Protein AF-A0A946WHC7-F1 (afdb_monomer_lite)

pLDDT: mean 81.6, std 14.9, range [30.7, 95.62]

Structure (mmCIF, N/CA/C/O backbone):
data_AF-A0A946WHC7-F1
#
_entry.id   AF-A0A946WHC7-F1
#
loop_
_atom_site.group_PDB
_atom_site.id
_atom_site.type_symbol
_atom_site.label_atom_id
_atom_site.label_alt_id
_atom_site.label_comp_id
_atom_site.label_asym_id
_atom_site.label_entity_id
_atom_site.label_seq_id
_atom_site.pdbx_PDB_ins_code
_atom_site.Cartn_x
_atom_site.Cartn_y
_atom_site.Cartn_z
_atom_site.occupancy
_atom_site.B_i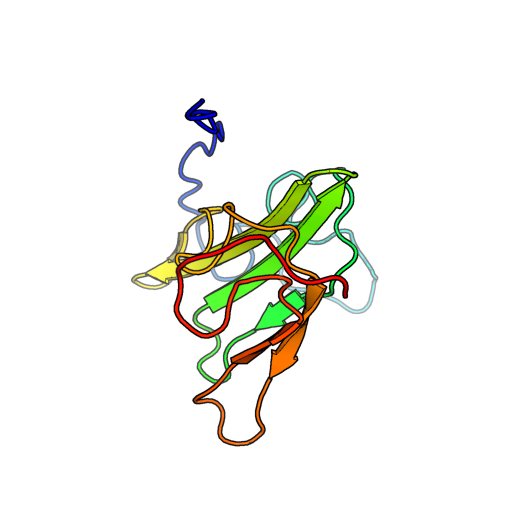so_or_equiv
_atom_site.auth_seq_id
_atom_site.auth_comp_id
_atom_site.auth_asym_id
_atom_site.auth_atom_id
_atom_site.pdbx_PDB_model_num
ATOM 1 N N . MET A 1 1 ? 24.548 3.805 -6.554 1.00 33.94 1 MET A N 1
ATOM 2 C CA . MET A 1 1 ? 24.288 4.994 -5.717 1.00 33.94 1 MET A CA 1
ATOM 3 C C . MET A 1 1 ? 23.070 4.673 -4.868 1.00 33.94 1 MET A C 1
ATOM 5 O O . MET A 1 1 ? 21.966 4.688 -5.388 1.00 33.94 1 MET A O 1
ATOM 9 N N . SER A 1 2 ? 23.265 4.226 -3.627 1.00 30.70 2 SER A N 1
ATOM 10 C CA . SER A 1 2 ? 22.151 3.810 -2.769 1.00 30.70 2 SER A CA 1
ATOM 11 C C . SER A 1 2 ? 21.500 5.048 -2.167 1.00 30.70 2 SER A C 1
ATOM 13 O O . SER A 1 2 ? 22.045 5.643 -1.238 1.00 30.70 2 SER A O 1
ATOM 15 N N . ILE A 1 3 ? 20.357 5.451 -2.716 1.00 34.84 3 ILE A N 1
ATOM 16 C CA . ILE A 1 3 ? 19.486 6.436 -2.079 1.00 34.84 3 ILE A CA 1
ATOM 17 C C . ILE A 1 3 ? 18.932 5.757 -0.826 1.00 34.84 3 ILE A C 1
ATOM 19 O O . ILE A 1 3 ? 18.116 4.841 -0.899 1.00 34.84 3 ILE A O 1
ATOM 23 N N . LYS A 1 4 ? 19.441 6.155 0.342 1.00 36.09 4 LYS A N 1
ATOM 24 C CA . LYS A 1 4 ? 18.822 5.818 1.623 1.00 36.09 4 LYS A CA 1
ATOM 25 C C . LYS A 1 4 ? 17.546 6.647 1.721 1.00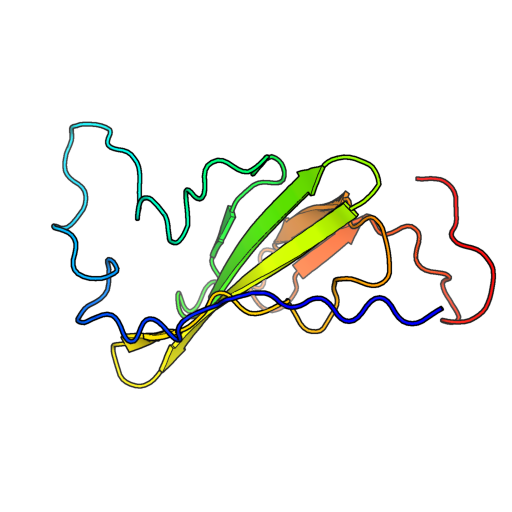 36.09 4 LYS A C 1
ATOM 27 O O . LYS A 1 4 ? 17.614 7.838 2.006 1.00 36.09 4 LYS A O 1
ATOM 32 N N . PHE A 1 5 ? 16.400 6.029 1.455 1.00 42.50 5 PHE A N 1
ATOM 33 C CA . PHE A 1 5 ? 15.109 6.631 1.762 1.00 42.50 5 PHE A CA 1
ATOM 34 C C . PHE A 1 5 ? 14.995 6.763 3.279 1.00 42.50 5 PHE A C 1
ATOM 36 O O . PHE A 1 5 ? 14.854 5.775 3.995 1.00 42.50 5 PHE A O 1
ATOM 43 N N . MET A 1 6 ? 15.106 7.992 3.773 1.00 38.03 6 MET A N 1
ATOM 44 C CA . MET A 1 6 ? 14.758 8.322 5.145 1.00 38.03 6 MET A CA 1
ATOM 45 C C . MET A 1 6 ? 13.290 8.734 5.138 1.00 38.03 6 MET A C 1
ATOM 47 O O . MET A 1 6 ? 12.960 9.913 5.068 1.00 38.03 6 MET A O 1
ATOM 51 N N . VAL A 1 7 ? 12.403 7.739 5.139 1.00 44.94 7 VAL A N 1
ATOM 52 C CA . VAL A 1 7 ? 11.007 7.970 5.505 1.00 44.94 7 VAL A CA 1
ATOM 53 C C . VAL A 1 7 ? 11.033 8.271 7.000 1.00 44.94 7 VAL A C 1
ATOM 55 O O . VAL A 1 7 ? 11.333 7.387 7.803 1.00 44.94 7 VAL A O 1
ATOM 58 N N . PHE A 1 8 ? 10.767 9.518 7.390 1.00 39.94 8 PHE A N 1
ATOM 59 C CA . PHE A 1 8 ? 10.414 9.835 8.774 1.00 39.94 8 PHE A CA 1
ATOM 60 C C . PHE A 1 8 ? 9.008 9.290 9.040 1.00 39.94 8 PHE A C 1
ATOM 62 O O . PHE A 1 8 ? 8.043 10.035 9.154 1.00 39.94 8 PHE A O 1
ATOM 69 N N . ALA A 1 9 ? 8.878 7.968 9.104 1.00 45.44 9 ALA A N 1
ATOM 70 C CA . ALA A 1 9 ? 7.721 7.348 9.711 1.00 45.44 9 ALA A CA 1
ATOM 71 C C . ALA A 1 9 ? 8.020 7.315 11.206 1.00 45.44 9 ALA A C 1
ATOM 73 O O . ALA A 1 9 ? 8.713 6.426 11.705 1.00 45.44 9 ALA A O 1
ATOM 74 N N . THR A 1 10 ? 7.531 8.307 11.949 1.00 48.50 10 THR A N 1
ATOM 75 C CA . THR A 1 10 ? 7.213 8.026 13.347 1.00 48.50 10 THR A CA 1
ATOM 76 C C . THR A 1 10 ? 6.276 6.826 13.304 1.00 48.50 10 THR A C 1
ATOM 78 O O . THR A 1 10 ? 5.225 6.919 12.678 1.00 48.50 10 THR A O 1
ATOM 81 N N . LEU A 1 11 ? 6.685 5.688 13.876 1.00 52.59 11 LEU A N 1
ATOM 82 C CA . LEU A 1 11 ? 5.827 4.513 14.012 1.00 52.59 11 LEU A CA 1
ATOM 83 C C . LEU A 1 11 ? 4.561 4.949 14.754 1.00 52.59 11 LEU A C 1
ATOM 85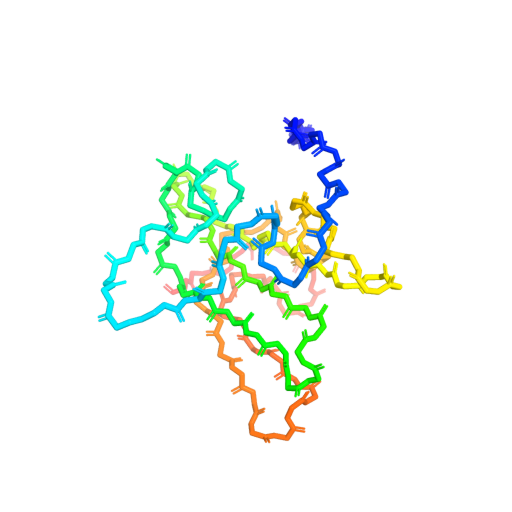 O O . LEU A 1 11 ? 4.546 5.069 15.981 1.00 52.59 11 LEU A O 1
ATOM 89 N N . LEU A 1 12 ? 3.514 5.247 13.991 1.00 59.34 12 LEU A N 1
ATOM 90 C CA . LEU A 1 12 ? 2.217 5.607 14.520 1.00 59.34 12 LEU A CA 1
ATOM 91 C C . LEU A 1 12 ? 1.609 4.313 15.031 1.00 59.34 12 LEU A C 1
ATOM 93 O O . LEU A 1 12 ? 1.102 3.494 14.272 1.00 59.34 12 LEU A O 1
ATOM 97 N N . THR A 1 13 ? 1.699 4.112 16.344 1.00 58.34 13 THR A N 1
ATOM 98 C CA . THR A 1 13 ? 0.886 3.092 16.999 1.00 58.34 13 THR A CA 1
ATOM 99 C C . THR A 1 13 ? -0.475 3.728 17.203 1.00 58.34 13 THR A C 1
ATOM 101 O O . THR A 1 13 ? -0.677 4.478 18.157 1.00 58.34 13 THR A O 1
ATOM 104 N N . SER A 1 14 ? -1.390 3.508 16.268 1.00 65.62 14 SER A N 1
ATOM 105 C CA . SER A 1 14 ? -2.732 4.055 16.428 1.00 65.62 14 SER A CA 1
ATOM 106 C C . SER A 1 14 ? -3.561 3.203 17.389 1.00 65.62 14 SER A C 1
ATOM 108 O O . SER A 1 14 ? -3.387 1.984 17.486 1.00 65.62 14 SER A O 1
ATOM 110 N N . ASN A 1 15 ? -4.443 3.853 18.147 1.00 68.00 15 ASN A N 1
ATOM 111 C CA . ASN A 1 15 ? -5.424 3.156 18.968 1.00 68.00 15 ASN A CA 1
ATOM 112 C C . ASN A 1 15 ? -6.693 2.954 18.131 1.00 68.00 15 ASN A C 1
ATOM 114 O O . ASN A 1 15 ? -7.358 3.923 17.778 1.00 68.00 15 ASN A O 1
ATOM 118 N N . GLY A 1 16 ? -7.032 1.697 17.839 1.00 75.00 16 GLY A N 1
ATOM 119 C CA . GLY A 1 16 ? -8.272 1.327 17.153 1.00 75.00 16 GLY A CA 1
ATOM 120 C C . GLY A 1 16 ? -8.159 1.188 15.625 1.00 75.00 16 GLY A C 1
ATOM 121 O O . GLY A 1 16 ? -7.105 1.445 15.042 1.00 75.00 16 GLY A O 1
ATOM 122 N N . PRO A 1 17 ? -9.249 0.751 14.965 1.00 78.06 17 PRO A N 1
ATOM 123 C CA . PRO A 1 17 ? -9.237 0.333 13.560 1.00 78.06 17 PRO A CA 1
ATOM 124 C C . PRO A 1 17 ? -9.154 1.481 12.541 1.00 78.06 17 PRO A C 1
ATOM 126 O O . PRO A 1 17 ? -8.873 1.214 11.378 1.00 78.06 17 PRO A O 1
ATOM 129 N N . TYR A 1 18 ? -9.359 2.735 12.958 1.00 84.12 18 TYR A N 1
ATOM 130 C CA . TYR A 1 18 ? -9.394 3.915 12.078 1.00 84.12 18 TYR A CA 1
ATOM 131 C C . TYR A 1 18 ? -8.307 4.938 12.420 1.00 84.12 18 TYR A C 1
ATOM 133 O O . TYR A 1 18 ? -8.542 6.135 12.410 1.00 84.12 18 TYR A O 1
ATOM 141 N N . PHE A 1 19 ? -7.113 4.484 12.795 1.00 83.94 19 PHE A N 1
ATOM 142 C CA . PHE A 1 19 ? -5.996 5.367 13.148 1.00 83.94 19 PHE A CA 1
ATOM 143 C C . PHE A 1 19 ? -6.273 6.368 14.295 1.00 83.94 19 PHE A C 1
ATOM 145 O O . PHE A 1 19 ? -5.584 7.376 14.427 1.00 83.94 19 PHE A O 1
ATOM 152 N N . GLY A 1 20 ? -7.235 6.060 15.172 1.00 83.81 20 GLY A N 1
ATOM 153 C CA . GLY A 1 20 ? -7.698 6.962 16.233 1.00 83.81 20 GLY A CA 1
ATOM 154 C C . GLY A 1 20 ? -8.773 7.963 15.795 1.00 83.81 20 GLY A C 1
ATOM 155 O O . GLY A 1 20 ? -9.153 8.814 16.594 1.00 83.81 20 GLY A O 1
ATOM 156 N N . GLU A 1 21 ? -9.266 7.863 14.559 1.00 86.69 21 GLU A N 1
ATOM 157 C CA . GLU A 1 21 ? -10.402 8.632 14.053 1.00 86.69 21 GLU A CA 1
ATOM 158 C C . GLU A 1 21 ? -11.744 7.972 14.402 1.00 86.69 21 GLU A C 1
ATOM 160 O O . GLU A 1 21 ? -11.827 6.778 14.708 1.00 86.69 21 GLU A O 1
ATOM 165 N N . GLU A 1 22 ? -12.811 8.767 14.320 1.00 89.00 22 GLU A N 1
ATOM 166 C CA . GLU A 1 22 ? -14.180 8.258 14.354 1.00 89.00 22 GLU A CA 1
ATOM 167 C C . GLU A 1 22 ? -14.446 7.357 13.133 1.00 89.00 22 GLU A C 1
ATOM 169 O O . GLU A 1 22 ? -13.986 7.674 12.029 1.00 89.00 22 GLU A O 1
ATOM 174 N N . PRO A 1 23 ? -15.213 6.261 13.281 1.00 88.94 23 PRO A N 1
ATOM 175 C CA . PRO A 1 23 ? -15.613 5.432 12.150 1.00 88.94 23 PRO A CA 1
ATOM 176 C C . PRO A 1 23 ? -16.309 6.238 11.036 1.00 88.94 23 PRO A C 1
ATOM 178 O O . PRO A 1 23 ? -17.000 7.225 11.317 1.00 88.94 23 PRO A O 1
ATOM 181 N N . PRO A 1 24 ? -16.176 5.815 9.766 1.00 89.69 24 PRO A N 1
ATOM 182 C CA . PRO A 1 24 ? -16.773 6.518 8.638 1.00 89.69 24 PRO A CA 1
ATOM 183 C C . PRO A 1 24 ? -18.303 6.571 8.755 1.00 89.69 24 PRO A C 1
ATOM 185 O O . PRO A 1 24 ? -18.960 5.579 9.069 1.00 89.69 24 PRO A O 1
ATOM 188 N N . GLY A 1 25 ? -18.863 7.751 8.480 1.00 92.25 25 GLY A N 1
ATOM 189 C CA . GLY A 1 25 ? -20.303 7.995 8.398 1.00 92.25 25 GLY A CA 1
ATOM 190 C C . GLY A 1 25 ? -20.780 8.165 6.954 1.00 92.25 25 GLY A C 1
ATOM 191 O O . GLY A 1 25 ? -20.116 7.748 6.010 1.00 92.25 25 GLY A O 1
ATOM 192 N N . LEU A 1 26 ? -21.931 8.818 6.774 1.00 95.62 26 LEU A N 1
ATOM 193 C CA . LEU A 1 26 ? -22.487 9.110 5.442 1.00 95.62 26 LEU A CA 1
ATOM 194 C C . LEU A 1 26 ? -21.841 10.326 4.758 1.00 95.62 26 LEU A C 1
ATOM 196 O O . LEU A 1 26 ? -22.014 10.523 3.558 1.00 95.62 26 LEU A O 1
ATOM 200 N N . GLU A 1 27 ? -21.111 11.148 5.510 1.00 95.19 27 GLU A N 1
ATOM 201 C CA . GLU A 1 27 ? -20.397 12.307 4.979 1.00 95.19 27 GLU A CA 1
ATOM 202 C C . GLU A 1 27 ? -18.965 11.930 4.599 1.00 95.19 27 GLU A C 1
ATOM 204 O O . GLU A 1 27 ? -18.217 11.388 5.416 1.00 95.19 27 GLU A O 1
ATOM 209 N N . ALA A 1 28 ? -18.570 12.265 3.369 1.00 92.06 28 ALA A N 1
ATOM 210 C CA . ALA A 1 28 ? -17.206 12.066 2.903 1.00 92.06 28 ALA A CA 1
ATOM 211 C C . ALA A 1 28 ? -16.234 12.983 3.660 1.00 92.06 28 ALA A C 1
ATOM 213 O O . ALA A 1 28 ? -16.434 14.197 3.744 1.00 92.06 28 ALA A O 1
ATOM 214 N N . LYS A 1 29 ? -15.160 12.394 4.186 1.00 91.94 29 LYS A N 1
ATOM 215 C CA . LYS A 1 29 ? -14.070 13.083 4.883 1.00 91.94 29 LYS A CA 1
ATOM 216 C C . LYS A 1 29 ? -12.739 12.518 4.403 1.00 91.94 29 LYS A C 1
ATOM 218 O O . LYS A 1 29 ? -12.683 11.382 3.934 1.00 91.94 29 LYS A O 1
ATOM 223 N N . LEU A 1 30 ? -11.680 13.318 4.508 1.00 90.56 30 LEU A N 1
ATOM 224 C CA . LEU A 1 30 ? -10.331 12.842 4.222 1.00 90.56 30 LEU A CA 1
ATOM 225 C C . LEU A 1 30 ? -9.967 11.752 5.235 1.00 90.56 30 LEU A C 1
ATOM 227 O O . LEU A 1 30 ? -10.106 11.973 6.434 1.00 90.56 30 LEU A O 1
ATOM 231 N N . PHE A 1 31 ? -9.530 10.592 4.752 1.00 88.62 31 PHE A N 1
ATOM 232 C CA . PHE A 1 31 ? -9.203 9.458 5.610 1.00 88.62 31 PHE A CA 1
ATOM 233 C C . PHE A 1 31 ? -7.767 9.559 6.126 1.00 88.62 31 PHE A C 1
ATOM 235 O O . PHE A 1 31 ? -6.839 9.709 5.321 1.00 88.62 31 PHE A O 1
ATOM 242 N N . ALA A 1 32 ? -7.591 9.456 7.447 1.00 89.00 32 ALA A N 1
ATOM 243 C CA . ALA A 1 32 ? -6.304 9.474 8.138 1.00 89.00 32 ALA A CA 1
ATOM 244 C C . ALA A 1 32 ? -5.313 10.532 7.583 1.00 89.00 32 ALA A C 1
ATOM 246 O O . ALA A 1 32 ? -4.272 10.168 7.011 1.00 89.00 32 ALA A O 1
ATOM 247 N N . PRO A 1 33 ? -5.622 11.844 7.689 1.00 90.62 33 PRO A N 1
ATOM 248 C CA . PRO A 1 33 ? -4.776 12.924 7.186 1.00 90.62 33 PRO A CA 1
ATOM 249 C C . PRO A 1 33 ? -3.363 12.885 7.775 1.00 90.62 33 PRO A C 1
ATOM 251 O O . PRO A 1 33 ? -3.176 12.698 8.975 1.00 90.62 33 PRO A O 1
ATOM 254 N N . GLY A 1 34 ? -2.353 13.061 6.924 1.00 88.50 34 GLY A N 1
ATOM 255 C CA . GLY A 1 34 ? -0.941 12.973 7.305 1.00 88.50 34 GLY A CA 1
ATOM 256 C C . GLY A 1 34 ? -0.436 11.548 7.563 1.00 88.50 34 GLY A C 1
ATOM 257 O O . GLY A 1 34 ? 0.759 11.371 7.783 1.00 88.50 34 GLY A O 1
ATOM 258 N N . VAL A 1 35 ? -1.315 10.540 7.513 1.00 88.25 35 VAL A N 1
ATOM 259 C CA . VAL A 1 35 ? -0.969 9.123 7.690 1.00 88.25 35 VAL A CA 1
ATOM 260 C C . VAL A 1 35 ? -1.143 8.369 6.376 1.00 88.25 35 VAL A C 1
ATOM 262 O O . VAL A 1 35 ? -0.158 7.905 5.810 1.00 88.25 35 VAL A O 1
ATOM 265 N N . VAL A 1 36 ? -2.380 8.271 5.882 1.00 88.88 36 VAL A N 1
ATOM 266 C CA . VAL A 1 36 ? -2.708 7.680 4.573 1.00 88.88 36 VAL A CA 1
ATOM 267 C C . VAL A 1 36 ? -2.797 8.770 3.515 1.00 88.88 36 VAL A C 1
ATOM 269 O O . VAL A 1 36 ? -2.191 8.643 2.457 1.00 88.88 36 VAL A O 1
ATOM 272 N N . SER A 1 37 ? -3.520 9.849 3.820 1.00 90.12 37 SER A N 1
ATOM 273 C CA . SER A 1 37 ? -3.632 11.017 2.947 1.00 90.12 37 SER A CA 1
ATOM 274 C C . SER A 1 37 ? -2.516 11.999 3.288 1.00 90.12 37 SER A C 1
ATOM 276 O O . SER A 1 37 ? -2.701 12.894 4.118 1.00 90.12 37 SER A O 1
ATOM 278 N N . THR A 1 38 ? -1.327 11.795 2.725 1.00 89.12 38 THR A N 1
ATOM 279 C CA . THR A 1 38 ? -0.116 12.530 3.125 1.00 89.12 38 THR A CA 1
ATOM 280 C C . THR A 1 38 ? 0.029 13.879 2.422 1.00 89.12 38 THR A C 1
ATOM 282 O O . THR A 1 38 ? 0.802 14.723 2.871 1.00 89.12 38 THR A O 1
ATOM 285 N N . GLY A 1 39 ? -0.730 14.098 1.343 1.00 88.56 39 GLY A N 1
ATOM 286 C CA . GLY A 1 39 ? -0.590 15.264 0.468 1.00 88.56 39 GLY A CA 1
ATOM 287 C C . GLY A 1 39 ? 0.491 15.088 -0.601 1.00 88.56 39 GLY A C 1
ATOM 288 O O . GLY A 1 39 ? 0.759 16.027 -1.349 1.00 88.56 39 GLY A O 1
ATOM 289 N N . LEU A 1 40 ? 1.105 13.901 -0.676 1.00 89.12 40 LEU A N 1
ATOM 290 C CA . LEU A 1 40 ? 1.896 13.471 -1.825 1.00 89.12 40 LEU A CA 1
ATOM 291 C C . LEU A 1 40 ? 0.959 13.061 -2.975 1.00 89.12 40 LEU A C 1
ATOM 293 O O . LEU A 1 40 ? -0.251 13.254 -2.916 1.00 89.12 40 LEU A O 1
ATOM 297 N N . TYR A 1 41 ? 1.508 12.525 -4.064 1.00 90.00 41 TYR A N 1
ATOM 298 C CA . TYR A 1 41 ? 0.687 12.058 -5.180 1.00 90.00 41 TYR A CA 1
ATOM 299 C C . TYR A 1 41 ? 0.259 10.597 -4.979 1.00 90.00 41 TYR A C 1
ATOM 301 O O . TYR A 1 41 ? 0.887 9.675 -5.507 1.00 90.00 41 TYR A O 1
ATOM 309 N N . GLU A 1 42 ? -0.791 10.369 -4.183 1.00 90.94 42 GLU A N 1
ATOM 310 C CA . GLU A 1 42 ? -1.408 9.045 -4.035 1.00 90.94 42 GLU A CA 1
ATOM 311 C C . GLU A 1 42 ? -2.380 8.741 -5.195 1.00 90.94 42 GLU A C 1
ATOM 313 O O . GLU A 1 42 ? -3.556 9.097 -5.157 1.00 90.94 42 GLU A O 1
ATOM 318 N N . ASP A 1 43 ? -1.895 8.090 -6.258 1.00 84.12 43 ASP A N 1
ATOM 319 C CA . ASP A 1 43 ? -2.608 7.982 -7.549 1.00 84.12 43 ASP A CA 1
ATOM 320 C C . ASP A 1 43 ? -2.920 6.545 -8.013 1.00 84.12 43 ASP A C 1
ATOM 322 O O . ASP A 1 43 ? -3.702 6.329 -8.940 1.00 84.12 43 ASP A O 1
ATOM 326 N N . GLY A 1 44 ? -2.292 5.539 -7.403 1.00 69.81 44 GLY A N 1
ATOM 327 C CA . GLY A 1 44 ? -2.316 4.156 -7.895 1.00 69.81 44 GLY A CA 1
ATOM 328 C C . GLY A 1 44 ? -3.407 3.277 -7.323 1.00 69.81 44 GLY A C 1
ATOM 329 O O . GLY A 1 44 ? -3.388 2.071 -7.574 1.00 69.81 44 GLY A O 1
ATOM 330 N N . GLY A 1 45 ? -4.304 3.867 -6.539 1.00 72.56 45 GLY A N 1
ATOM 331 C CA . GLY A 1 45 ? -5.304 3.156 -5.760 1.00 72.56 45 GLY A CA 1
ATOM 332 C C . GLY A 1 45 ? -4.795 2.677 -4.400 1.00 72.56 45 GLY A C 1
ATOM 333 O O . GLY A 1 45 ? -3.596 2.669 -4.102 1.00 72.56 45 GLY A O 1
ATOM 334 N N . LEU A 1 46 ? -5.767 2.278 -3.585 1.00 85.31 46 LEU A N 1
ATOM 335 C CA . LEU A 1 46 ? -5.600 1.651 -2.284 1.00 85.31 46 LEU A CA 1
ATOM 336 C C . LEU A 1 46 ? -6.077 0.202 -2.406 1.00 85.31 46 LEU A C 1
ATOM 338 O O . LEU A 1 46 ? -7.161 -0.041 -2.932 1.00 85.31 46 LEU A O 1
ATOM 342 N N . ILE A 1 47 ? -5.280 -0.749 -1.924 1.00 89.25 47 ILE A N 1
ATOM 343 C CA . ILE A 1 47 ? -5.671 -2.162 -1.850 1.00 89.25 47 ILE A CA 1
ATOM 344 C C . ILE A 1 47 ? -5.694 -2.594 -0.396 1.00 89.25 47 ILE A C 1
ATOM 346 O O . ILE A 1 47 ? -4.730 -2.366 0.333 1.00 89.25 47 ILE A O 1
ATOM 350 N N . ILE A 1 48 ? -6.781 -3.253 -0.007 1.00 88.38 48 ILE A N 1
ATOM 351 C CA . ILE A 1 48 ? -6.942 -3.907 1.289 1.00 88.38 48 ILE A CA 1
ATOM 352 C C . ILE A 1 48 ? -6.849 -5.410 1.042 1.00 88.38 48 ILE A C 1
ATOM 354 O O . ILE A 1 48 ? -7.480 -5.926 0.118 1.00 88.38 48 ILE A O 1
ATOM 358 N N . THR A 1 49 ? -6.044 -6.125 1.825 1.00 87.44 49 THR A N 1
ATOM 359 C CA . THR A 1 49 ? -6.012 -7.588 1.736 1.00 87.44 49 THR A CA 1
ATOM 360 C C . THR A 1 49 ? -7.353 -8.183 2.179 1.00 87.44 49 THR A C 1
ATOM 362 O O . THR A 1 49 ? -8.022 -7.598 3.025 1.00 87.44 49 THR A O 1
ATOM 365 N N . PRO A 1 50 ? -7.766 -9.356 1.667 1.00 85.62 50 PRO A N 1
ATOM 366 C CA . PRO A 1 50 ? -9.067 -9.936 2.018 1.00 85.62 50 PRO A CA 1
ATOM 367 C C . PRO A 1 50 ? -9.237 -10.294 3.497 1.00 85.62 50 PRO A C 1
ATOM 369 O O . PRO A 1 50 ? -10.359 -10.454 3.957 1.00 85.62 50 PRO A O 1
ATOM 372 N N . ASP A 1 51 ? -8.137 -10.466 4.236 1.00 87.38 51 ASP A N 1
ATOM 373 C CA . ASP A 1 51 ? -8.169 -10.644 5.690 1.00 87.38 51 ASP A CA 1
ATOM 374 C C . ASP A 1 51 ? -8.266 -9.317 6.459 1.00 87.38 51 ASP A C 1
ATOM 376 O O . ASP A 1 51 ? -8.301 -9.335 7.686 1.00 87.38 51 ASP A O 1
ATOM 380 N N . GLU A 1 52 ? -8.291 -8.189 5.743 1.00 87.69 52 GLU A N 1
ATOM 381 C CA . GLU A 1 52 ? -8.388 -6.816 6.242 1.00 87.69 52 GLU A CA 1
ATOM 382 C C . GLU A 1 52 ? -7.227 -6.402 7.159 1.00 87.69 52 GLU A C 1
ATOM 384 O O . GLU A 1 52 ? -7.327 -5.440 7.919 1.00 87.69 52 GLU A O 1
ATOM 389 N N . LYS A 1 53 ? -6.088 -7.105 7.078 1.00 90.06 53 LYS A N 1
ATOM 390 C CA . LYS A 1 53 ? -4.925 -6.862 7.948 1.00 90.06 53 LYS A CA 1
ATOM 391 C C . LYS A 1 53 ? -3.806 -6.067 7.308 1.00 90.06 53 LYS A C 1
ATOM 393 O O . LYS A 1 53 ? -2.869 -5.699 8.014 1.00 90.06 53 LYS A O 1
ATOM 398 N N . GLN A 1 54 ? -3.842 -5.825 6.002 1.00 91.56 54 GLN A N 1
ATOM 399 C CA . GLN A 1 54 ? -2.839 -5.017 5.314 1.00 91.56 54 GLN A CA 1
ATOM 400 C C . GLN A 1 54 ? -3.499 -4.067 4.324 1.00 91.56 54 GLN A C 1
ATOM 402 O O . GLN A 1 54 ? -4.448 -4.427 3.629 1.00 91.56 54 GLN A O 1
ATOM 407 N N . VAL A 1 55 ? -2.944 -2.862 4.242 1.00 91.88 55 VAL A N 1
ATOM 408 C CA . VAL A 1 55 ? -3.331 -1.845 3.268 1.00 91.88 55 VAL A CA 1
ATOM 409 C C . VAL A 1 55 ? -2.092 -1.405 2.508 1.00 91.88 55 VAL A C 1
ATOM 411 O O . VAL A 1 55 ? -1.062 -1.102 3.112 1.00 91.88 55 VAL A O 1
ATOM 414 N N . PHE A 1 56 ? -2.193 -1.352 1.186 1.00 92.69 56 PHE A N 1
ATOM 415 C CA . PHE A 1 56 ? -1.151 -0.836 0.308 1.00 92.69 56 PHE A CA 1
ATOM 416 C C . PHE A 1 56 ? -1.637 0.435 -0.376 1.00 92.69 56 PHE A C 1
ATOM 418 O O . PHE A 1 56 ? -2.722 0.450 -0.954 1.00 92.69 56 PHE A O 1
ATOM 425 N N . VAL A 1 57 ? -0.819 1.484 -0.334 1.00 93.12 57 VAL A N 1
ATOM 426 C CA . VAL A 1 57 ? -1.103 2.784 -0.956 1.00 93.12 57 VAL A CA 1
ATOM 427 C C . VAL A 1 57 ? 0.049 3.124 -1.885 1.00 93.12 57 VAL A C 1
ATOM 429 O O . VAL A 1 57 ? 1.206 3.121 -1.455 1.00 93.12 57 VAL A O 1
ATOM 432 N N . ARG A 1 58 ? -0.249 3.384 -3.161 1.00 92.44 58 ARG A N 1
ATOM 433 C CA . ARG A 1 58 ? 0.772 3.858 -4.100 1.00 92.44 58 ARG A CA 1
ATOM 434 C C . ARG A 1 58 ? 0.999 5.346 -3.891 1.00 92.44 58 ARG A C 1
ATOM 436 O O . ARG A 1 58 ? 0.035 6.099 -3.862 1.00 92.44 58 ARG A O 1
ATOM 443 N N . VAL A 1 59 ? 2.260 5.748 -3.850 1.00 90.81 59 VAL A N 1
ATOM 444 C CA . VAL A 1 59 ? 2.698 7.139 -3.962 1.00 90.81 59 VAL A CA 1
ATOM 445 C C . VAL A 1 59 ? 3.568 7.244 -5.212 1.00 90.81 59 VAL A C 1
ATOM 447 O O . VAL A 1 59 ? 4.503 6.450 -5.370 1.00 90.81 59 VAL A O 1
ATOM 450 N N . ALA A 1 60 ? 3.268 8.180 -6.113 1.00 89.00 60 ALA A N 1
ATOM 451 C CA . ALA A 1 60 ? 3.976 8.282 -7.385 1.00 89.00 60 ALA A CA 1
ATOM 452 C C . ALA A 1 60 ? 4.256 9.717 -7.835 1.00 89.00 60 ALA A C 1
ATOM 454 O O . ALA A 1 60 ? 3.410 10.399 -8.382 1.00 89.00 60 ALA A O 1
ATOM 455 N N . GLU A 1 61 ? 5.497 10.156 -7.733 1.00 84.31 61 GLU A N 1
ATOM 456 C CA . GLU A 1 61 ? 5.937 11.429 -8.295 1.00 84.31 61 GLU A CA 1
ATOM 457 C C . GLU A 1 61 ? 7.197 11.173 -9.105 1.00 84.31 61 GLU A C 1
A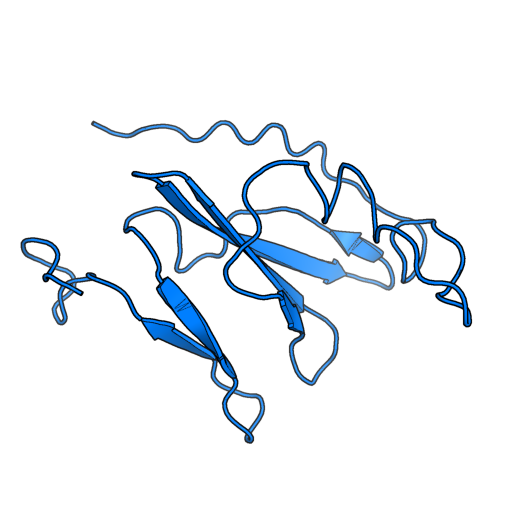TOM 459 O O . GLU A 1 61 ? 8.177 10.669 -8.558 1.00 84.31 61 GLU A O 1
ATOM 464 N N . TRP A 1 62 ? 7.172 11.446 -10.415 1.00 78.88 62 TRP A N 1
ATOM 465 C CA . TRP A 1 62 ? 8.287 11.096 -11.301 1.00 78.88 62 TRP A CA 1
ATOM 466 C C . TRP A 1 62 ? 9.615 11.625 -10.735 1.00 78.88 62 TRP A C 1
ATOM 468 O O . TRP A 1 62 ? 9.691 12.812 -10.421 1.00 78.88 62 TRP A O 1
ATOM 478 N N . PRO A 1 63 ? 10.672 10.795 -10.596 1.00 78.31 63 PRO A N 1
ATOM 479 C CA . PRO A 1 63 ? 10.849 9.417 -11.082 1.00 78.31 63 PRO A CA 1
ATOM 480 C C . PRO A 1 63 ? 10.646 8.321 -10.010 1.00 78.31 63 PRO A C 1
ATOM 482 O O . PRO A 1 63 ? 11.142 7.205 -10.164 1.00 78.31 63 PRO A O 1
ATOM 485 N N . ILE A 1 64 ? 9.956 8.617 -8.908 1.00 80.50 64 ILE A N 1
ATOM 486 C CA . ILE A 1 64 ? 9.653 7.730 -7.773 1.00 80.50 64 ILE A CA 1
ATOM 487 C C . ILE A 1 64 ? 8.205 7.190 -7.785 1.00 80.50 64 ILE A C 1
ATOM 489 O O . ILE A 1 64 ? 7.256 7.941 -7.596 1.00 80.50 64 ILE A O 1
ATOM 493 N N . GLY A 1 65 ? 8.029 5.876 -7.941 1.00 89.25 65 GLY A N 1
ATOM 494 C CA . GLY A 1 65 ? 6.725 5.209 -7.847 1.00 89.25 65 GLY A CA 1
ATOM 495 C C . GLY A 1 65 ? 6.835 4.014 -6.915 1.00 89.25 65 GLY A C 1
ATOM 496 O O . GLY A 1 65 ? 7.517 3.049 -7.253 1.00 89.25 65 GLY A O 1
ATOM 497 N N . TYR A 1 66 ? 6.223 4.083 -5.734 1.00 90.56 66 TYR A N 1
ATOM 498 C CA . TYR A 1 66 ? 6.353 3.047 -4.710 1.00 90.56 66 TYR A CA 1
ATOM 499 C C . TYR A 1 66 ? 5.046 2.784 -3.967 1.00 90.56 66 TYR A C 1
ATOM 501 O O . TYR A 1 66 ? 4.125 3.593 -3.972 1.00 90.56 66 TYR A O 1
ATOM 509 N N . TYR A 1 67 ? 4.994 1.636 -3.300 1.00 92.69 67 TYR A N 1
ATOM 510 C CA . TYR A 1 67 ? 3.922 1.265 -2.392 1.00 92.69 67 TYR A CA 1
ATOM 511 C C . TYR A 1 67 ? 4.364 1.390 -0.939 1.00 92.69 67 TYR A C 1
ATOM 513 O O . TYR A 1 67 ? 5.342 0.764 -0.519 1.00 92.69 67 TYR A O 1
ATOM 521 N N . SER A 1 68 ? 3.597 2.156 -0.175 1.00 93.00 68 SER A N 1
ATOM 522 C CA . SER A 1 68 ? 3.591 2.111 1.283 1.00 93.00 68 SER A CA 1
ATOM 523 C C . SER A 1 68 ? 2.674 0.985 1.751 1.00 93.00 68 SER A C 1
ATOM 525 O O . SER A 1 68 ? 1.622 0.750 1.155 1.00 93.00 68 SER A O 1
ATOM 527 N N . ARG A 1 69 ? 3.060 0.299 2.825 1.00 93.50 69 ARG A N 1
ATOM 528 C CA . ARG A 1 69 ? 2.284 -0.735 3.505 1.00 93.50 69 ARG A CA 1
ATOM 529 C C . ARG A 1 69 ? 1.916 -0.273 4.911 1.00 93.50 69 ARG A C 1
ATOM 531 O O . ARG A 1 69 ? 2.777 0.151 5.679 1.00 93.50 69 ARG A O 1
ATOM 538 N N . PHE A 1 70 ? 0.649 -0.446 5.252 1.00 93.25 70 PHE A N 1
ATOM 539 C CA . PHE A 1 70 ? 0.132 -0.427 6.614 1.00 93.25 70 PHE A CA 1
ATOM 540 C C . PHE A 1 70 ? -0.303 -1.839 6.979 1.00 93.25 70 PHE A C 1
ATOM 542 O O . PHE A 1 70 ? -0.760 -2.591 6.114 1.00 93.25 70 PHE A O 1
ATOM 549 N N . PHE A 1 71 ? -0.156 -2.221 8.241 1.00 92.62 71 PHE A N 1
ATOM 550 C CA . PHE A 1 71 ? -0.533 -3.558 8.686 1.00 92.62 71 PHE A CA 1
ATOM 551 C C . PHE A 1 71 ? -1.040 -3.568 10.122 1.00 92.62 71 PHE A C 1
ATOM 553 O O . PHE A 1 71 ? -0.629 -2.761 10.952 1.00 92.62 71 PHE A O 1
ATOM 560 N N . GLU A 1 72 ? -1.935 -4.497 10.413 1.00 91.00 72 GLU A N 1
ATOM 561 C CA . GLU A 1 72 ? -2.539 -4.693 11.721 1.00 91.00 72 GLU A CA 1
ATOM 562 C C . GLU A 1 72 ? -1.669 -5.647 12.557 1.00 91.00 72 GLU A C 1
ATOM 564 O O . GLU A 1 72 ? -1.268 -6.725 12.104 1.00 91.00 72 GLU A O 1
ATOM 569 N N . LYS A 1 73 ? -1.357 -5.246 13.794 1.00 89.44 73 LYS A N 1
ATOM 570 C CA . LYS A 1 73 ? -0.747 -6.107 14.808 1.00 89.44 73 LYS A CA 1
ATOM 571 C C . LYS A 1 73 ? -1.429 -5.917 16.168 1.00 89.44 73 LYS A C 1
ATOM 573 O O . LYS A 1 73 ? -1.234 -4.896 16.822 1.00 89.44 73 LYS A O 1
ATOM 578 N N . GLN A 1 74 ? -2.127 -6.956 16.639 1.00 88.31 74 GLN A N 1
ATOM 579 C CA . GLN A 1 74 ? -2.779 -7.013 17.962 1.00 88.31 74 GLN A CA 1
ATOM 580 C C . GLN A 1 74 ? -3.839 -5.914 18.211 1.00 88.31 74 GLN A C 1
ATOM 582 O O . GLN A 1 74 ? -3.843 -5.249 19.245 1.00 88.31 74 GLN A O 1
ATOM 587 N N . GLY A 1 75 ? -4.754 -5.739 17.265 1.00 83.69 75 GLY A N 1
ATOM 588 C CA . GLY A 1 75 ? -5.784 -4.702 17.223 1.00 83.69 75 GLY A CA 1
ATOM 589 C C . GLY A 1 75 ? -5.279 -3.299 16.874 1.00 83.69 75 GLY A C 1
ATOM 590 O O . GLY A 1 75 ? -6.004 -2.333 17.118 1.00 83.69 75 GLY A O 1
ATOM 591 N N . LYS A 1 76 ? -4.044 -3.150 16.376 1.00 84.88 76 LYS A N 1
ATOM 592 C CA . LYS A 1 76 ? -3.412 -1.836 16.162 1.00 84.88 76 LYS A CA 1
ATOM 593 C C . LYS A 1 76 ? -2.727 -1.743 14.812 1.00 84.88 76 LYS A C 1
ATOM 595 O O . LYS A 1 76 ? -1.804 -2.511 14.526 1.00 84.88 76 LYS A O 1
ATOM 600 N N . TRP A 1 77 ? -3.109 -0.742 14.027 1.00 90.00 77 TRP A N 1
ATOM 601 C CA . TRP A 1 77 ? -2.429 -0.431 12.777 1.00 90.00 77 TRP A CA 1
ATOM 602 C C . TRP A 1 77 ? -1.019 0.108 13.015 1.00 90.00 77 TRP A C 1
ATOM 604 O O . TRP A 1 77 ? -0.778 0.883 13.943 1.00 90.00 77 TRP A O 1
ATOM 614 N N . GLN A 1 78 ? -0.115 -0.324 12.144 1.00 89.31 78 GLN A N 1
ATOM 615 C CA . GLN A 1 78 ? 1.295 0.029 12.049 1.00 89.31 78 GLN A CA 1
ATOM 616 C C . GLN A 1 78 ? 1.584 0.625 10.662 1.00 89.31 78 GLN A C 1
ATOM 618 O O . GLN A 1 78 ? 0.818 0.411 9.718 1.00 89.31 78 GLN A O 1
ATOM 623 N N . GLY A 1 79 ? 2.730 1.296 10.524 1.00 90.00 79 GLY A N 1
ATOM 624 C CA . GLY A 1 79 ? 3.204 1.881 9.264 1.00 90.00 79 GLY A CA 1
ATOM 625 C C . GLY A 1 79 ? 3.128 3.419 9.229 1.00 90.00 79 GLY A C 1
ATOM 626 O O . GLY A 1 79 ? 2.921 4.034 10.278 1.00 90.00 79 GLY A O 1
ATOM 627 N N . PRO A 1 80 ? 3.317 4.040 8.046 1.00 91.50 80 PRO A N 1
ATOM 628 C CA . PRO A 1 80 ? 3.648 3.377 6.784 1.00 91.50 80 PRO A CA 1
ATOM 629 C C . PRO A 1 80 ? 5.079 2.832 6.780 1.00 91.50 80 PRO A C 1
ATOM 631 O O . PRO A 1 80 ? 6.000 3.444 7.316 1.00 91.50 80 PRO A O 1
ATOM 634 N N . GLU A 1 81 ? 5.280 1.701 6.116 1.00 93.56 81 GLU A N 1
ATOM 635 C CA . GLU A 1 81 ? 6.608 1.218 5.728 1.00 93.56 81 GLU A CA 1
ATOM 636 C C . GLU A 1 81 ? 6.671 0.972 4.221 1.00 93.56 81 GLU A C 1
ATOM 638 O O . GLU A 1 81 ? 5.645 0.804 3.567 1.00 93.56 81 GLU A O 1
ATOM 643 N N . LEU A 1 82 ? 7.873 0.923 3.649 1.00 92.38 82 LEU A N 1
ATOM 644 C CA . LEU A 1 82 ? 8.032 0.546 2.248 1.00 92.38 82 LEU A CA 1
ATOM 645 C C . LEU A 1 82 ? 7.602 -0.917 2.060 1.00 92.38 82 LEU A C 1
ATOM 647 O O . LEU A 1 82 ? 8.116 -1.808 2.740 1.00 92.38 82 LEU A O 1
ATOM 651 N N . ALA A 1 83 ? 6.685 -1.182 1.128 1.00 91.44 83 ALA A N 1
ATOM 652 C CA . ALA A 1 83 ? 6.315 -2.549 0.785 1.00 91.44 83 ALA A CA 1
ATOM 653 C C . ALA A 1 83 ? 7.562 -3.323 0.328 1.00 91.44 83 ALA A C 1
ATOM 655 O O . ALA A 1 83 ? 8.357 -2.815 -0.460 1.00 91.44 83 ALA A O 1
ATOM 656 N N . SER A 1 84 ? 7.732 -4.563 0.793 1.00 90.56 84 SER A N 1
ATOM 657 C CA . SER A 1 84 ? 8.969 -5.338 0.586 1.00 90.56 84 SER A CA 1
ATOM 658 C C . SER A 1 84 ? 9.325 -5.582 -0.884 1.00 90.56 84 SER A C 1
ATOM 660 O O . SER A 1 84 ? 10.489 -5.802 -1.213 1.00 90.56 84 SER A O 1
ATOM 662 N N . PHE A 1 85 ? 8.332 -5.543 -1.773 1.00 87.06 85 PHE A N 1
ATOM 663 C CA . PHE A 1 85 ? 8.523 -5.665 -3.214 1.00 87.06 85 PHE A CA 1
ATOM 664 C C . PHE A 1 85 ? 8.842 -4.330 -3.905 1.00 87.06 85 PHE A C 1
ATOM 666 O O . PHE A 1 85 ? 9.180 -4.355 -5.079 1.00 87.06 85 PHE A O 1
ATOM 673 N N . SER A 1 86 ? 8.753 -3.182 -3.231 1.00 90.00 86 SER A N 1
ATOM 674 C CA . SER A 1 86 ? 8.749 -1.844 -3.837 1.00 90.00 86 SER A CA 1
ATOM 675 C C . SER A 1 86 ? 10.045 -1.052 -3.590 1.00 90.00 86 SER A C 1
ATOM 677 O O . SER A 1 86 ? 10.861 -1.409 -2.746 1.00 90.00 86 SER A O 1
ATOM 679 N N . GLY A 1 87 ? 10.229 0.056 -4.322 1.00 86.38 87 GLY A N 1
ATOM 680 C CA . GLY A 1 87 ? 11.242 1.092 -4.049 1.00 86.38 87 GLY A CA 1
ATOM 681 C C . GLY A 1 87 ? 12.509 1.037 -4.904 1.00 86.38 87 GLY A C 1
ATOM 682 O O . GLY A 1 87 ? 13.311 1.964 -4.859 1.00 86.38 87 GLY A O 1
ATOM 683 N N . ASN A 1 88 ? 12.679 -0.013 -5.711 1.00 85.19 88 ASN A N 1
ATOM 684 C CA . ASN A 1 88 ? 13.813 -0.140 -6.639 1.00 85.19 88 ASN A CA 1
ATOM 685 C C . ASN A 1 88 ? 13.457 0.216 -8.089 1.00 85.19 88 ASN A C 1
ATOM 687 O O . ASN A 1 88 ? 14.347 0.404 -8.915 1.00 85.19 88 ASN A O 1
ATOM 691 N N . TYR A 1 89 ? 12.166 0.287 -8.398 1.00 86.81 89 TYR A N 1
ATOM 692 C CA . TYR A 1 89 ? 11.637 0.534 -9.731 1.00 86.81 89 TYR A CA 1
ATOM 693 C C . TYR A 1 89 ? 10.457 1.495 -9.629 1.00 86.81 89 TYR A C 1
ATOM 695 O O . TYR A 1 89 ? 9.862 1.628 -8.561 1.00 86.81 89 TYR A O 1
ATOM 703 N N . TRP A 1 90 ? 10.113 2.145 -10.741 1.00 88.00 90 TRP A N 1
ATOM 704 C CA . TRP A 1 90 ? 8.854 2.874 -10.859 1.00 88.00 90 TRP A CA 1
ATOM 705 C C . TRP A 1 90 ? 7.707 1.865 -10.932 1.00 88.00 90 TRP A C 1
ATOM 707 O O . TRP A 1 90 ? 7.361 1.377 -12.010 1.00 88.00 90 TRP A O 1
ATOM 717 N N . GLU A 1 91 ? 7.162 1.499 -9.775 1.00 87.88 91 GLU A N 1
ATOM 718 C CA . GLU A 1 91 ? 6.054 0.553 -9.703 1.00 87.88 91 GLU A CA 1
ATOM 719 C C . GLU A 1 91 ? 4.788 1.221 -10.258 1.00 87.88 91 GLU A C 1
ATOM 721 O O . GLU A 1 91 ? 4.456 2.355 -9.898 1.00 87.88 91 GLU A O 1
ATOM 726 N N . GLY A 1 92 ? 4.093 0.542 -11.169 1.00 87.19 92 GLY A N 1
ATOM 727 C CA . GLY A 1 92 ? 2.813 0.988 -11.714 1.00 87.19 92 GLY A CA 1
ATOM 728 C C . GLY A 1 92 ? 1.637 0.577 -10.827 1.00 87.19 92 GLY A C 1
ATOM 729 O O . GLY A 1 92 ? 1.797 0.380 -9.625 1.00 87.19 92 GLY A O 1
ATOM 730 N N . ARG A 1 93 ? 0.436 0.474 -11.405 1.00 86.56 93 ARG A N 1
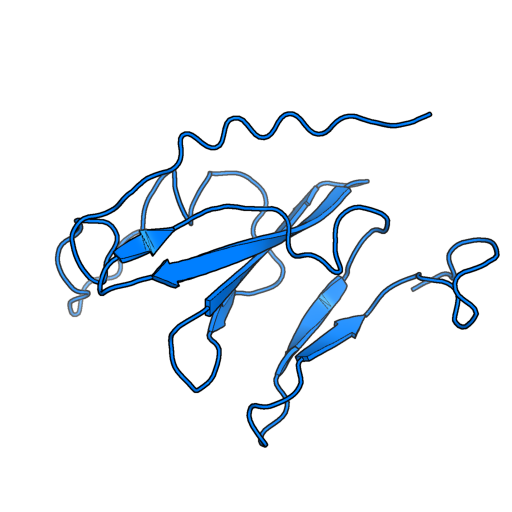ATOM 731 C CA . ARG A 1 93 ? -0.778 0.138 -10.645 1.00 86.56 93 ARG A CA 1
ATOM 732 C C . ARG A 1 93 ? -0.799 -1.334 -10.225 1.00 86.56 93 ARG A C 1
ATOM 734 O O . ARG A 1 93 ? -0.291 -2.206 -10.931 1.00 86.56 93 ARG A O 1
ATOM 741 N N . MET A 1 94 ? -1.419 -1.585 -9.076 1.00 86.81 94 MET A N 1
ATOM 742 C CA . MET A 1 94 ? -1.617 -2.913 -8.506 1.00 86.81 94 MET A CA 1
ATOM 743 C C . MET A 1 94 ? -3.048 -3.389 -8.762 1.00 86.81 94 MET A C 1
ATOM 745 O O . MET A 1 94 ? -3.973 -2.581 -8.822 1.00 86.81 94 MET A O 1
ATOM 749 N N . ALA A 1 95 ? -3.218 -4.700 -8.895 1.00 86.00 95 ALA A N 1
ATOM 750 C CA . ALA A 1 95 ? -4.506 -5.374 -8.950 1.00 86.00 95 ALA A CA 1
ATOM 751 C C . ALA A 1 95 ? -4.507 -6.578 -8.002 1.00 86.00 95 ALA A C 1
ATOM 753 O O . ALA A 1 95 ? -3.505 -7.291 -7.880 1.00 86.00 95 ALA A O 1
ATOM 754 N N . ASP A 1 96 ? -5.633 -6.810 -7.341 1.00 84.94 96 ASP A N 1
ATOM 755 C CA . ASP A 1 96 ? -5.875 -7.981 -6.514 1.00 84.94 96 ASP A CA 1
ATOM 756 C C . ASP A 1 96 ? -6.376 -9.166 -7.347 1.00 84.94 96 ASP A C 1
ATOM 758 O O . ASP A 1 96 ? -7.014 -9.020 -8.391 1.00 84.94 96 ASP A O 1
ATOM 762 N N . HIS A 1 97 ? -6.045 -10.375 -6.899 1.00 85.88 97 HIS A N 1
ATOM 763 C CA . HIS A 1 97 ? -6.604 -11.593 -7.463 1.00 85.88 97 HIS A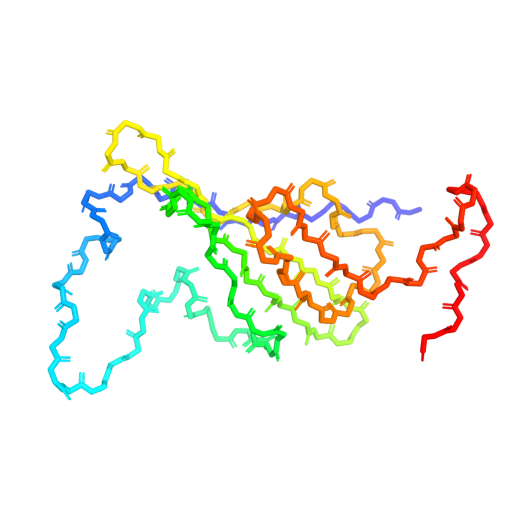 CA 1
ATOM 764 C C . HIS A 1 97 ? -7.813 -12.054 -6.627 1.00 85.88 97 HIS A C 1
ATOM 766 O O . HIS A 1 97 ? -7.706 -12.089 -5.400 1.00 85.88 97 HIS A O 1
ATOM 772 N N . PRO A 1 98 ? -8.913 -12.537 -7.243 1.00 83.44 98 PRO A N 1
ATOM 773 C CA . PRO A 1 98 ? -10.124 -12.953 -6.521 1.00 83.44 98 PRO A CA 1
ATOM 774 C C . PRO A 1 98 ? -9.939 -14.066 -5.475 1.00 83.44 98 PRO A C 1
ATOM 776 O O . PRO A 1 98 ? -10.781 -14.244 -4.602 1.00 83.44 98 PRO A O 1
ATOM 779 N N . ASP A 1 99 ? -8.852 -14.843 -5.558 1.00 87.38 99 ASP A N 1
ATOM 780 C CA . ASP A 1 99 ? -8.506 -15.862 -4.548 1.00 87.38 99 ASP A CA 1
ATOM 781 C C . ASP A 1 99 ? -7.987 -15.272 -3.230 1.00 87.38 99 ASP A C 1
ATOM 783 O O . ASP A 1 99 ? -7.790 -16.014 -2.266 1.00 87.38 99 ASP A O 1
ATOM 787 N N . GLY A 1 100 ? -7.716 -13.966 -3.203 1.00 80.56 100 GLY A N 1
ATOM 788 C CA . GLY A 1 100 ? -7.244 -13.247 -2.035 1.00 80.56 100 GLY A CA 1
ATOM 789 C C . GLY A 1 100 ? -5.810 -13.552 -1.602 1.00 80.56 100 GLY A C 1
ATOM 790 O O . GLY A 1 100 ? -5.366 -13.096 -0.551 1.00 80.56 100 GLY A O 1
ATOM 791 N N . LYS A 1 101 ? -5.069 -14.336 -2.386 1.00 83.94 101 LYS A N 1
ATOM 792 C CA . LYS A 1 101 ? -3.716 -14.800 -2.040 1.00 83.94 101 LYS A CA 1
ATOM 793 C C . LYS A 1 101 ? -2.629 -14.093 -2.830 1.00 83.94 101 LYS A C 1
ATOM 795 O O . LYS A 1 101 ? -1.449 -14.281 -2.538 1.00 83.94 101 LYS A O 1
ATOM 800 N N . ARG A 1 102 ? -3.002 -13.347 -3.868 1.00 87.12 102 ARG A N 1
ATOM 801 C CA . ARG A 1 102 ? -2.064 -12.762 -4.824 1.00 87.12 102 ARG A CA 1
ATOM 802 C C . ARG A 1 102 ? -2.424 -11.320 -5.136 1.00 87.12 102 ARG A C 1
ATOM 804 O O . ARG A 1 102 ? -3.592 -10.973 -5.284 1.00 87.12 102 ARG A O 1
ATOM 811 N N . LEU A 1 103 ? -1.372 -10.528 -5.280 1.00 85.94 103 LEU A N 1
ATOM 812 C CA . LEU A 1 103 ? -1.394 -9.168 -5.793 1.00 85.94 103 LEU A CA 1
ATOM 813 C C . LEU A 1 103 ? -0.483 -9.135 -7.022 1.00 85.94 103 LEU A C 1
ATOM 815 O O . LEU A 1 103 ? 0.578 -9.765 -7.024 1.00 85.94 103 LEU A O 1
ATOM 819 N N . PHE A 1 104 ? -0.895 -8.417 -8.059 1.00 87.56 104 PHE A N 1
ATOM 820 C CA . PHE A 1 104 ? -0.130 -8.222 -9.287 1.00 87.56 104 PHE A CA 1
ATOM 821 C C . PHE A 1 104 ? 0.196 -6.746 -9.456 1.00 87.56 104 PHE A C 1
ATOM 823 O O . PHE A 1 104 ? -0.660 -5.901 -9.222 1.00 87.56 104 PHE A O 1
ATOM 830 N N . ILE A 1 105 ? 1.420 -6.436 -9.877 1.00 87.38 105 ILE A N 1
ATOM 831 C CA . ILE A 1 105 ? 1.888 -5.063 -10.096 1.00 87.38 105 ILE A CA 1
ATOM 832 C C . ILE A 1 105 ? 2.524 -4.995 -11.476 1.00 87.38 105 ILE A C 1
ATOM 834 O O . ILE A 1 105 ? 3.347 -5.846 -11.822 1.00 87.38 105 ILE A O 1
ATOM 838 N N . SER A 1 106 ? 2.172 -3.976 -12.258 1.00 87.19 106 SER A N 1
ATOM 839 C CA . SER A 1 106 ? 2.929 -3.634 -13.463 1.00 87.19 106 SER A CA 1
ATOM 840 C C . SER A 1 106 ? 4.267 -3.023 -13.050 1.00 87.19 106 SER A C 1
ATOM 842 O O . SER A 1 106 ? 4.285 -1.971 -12.409 1.00 87.19 106 SER A O 1
ATOM 844 N N . SER A 1 107 ? 5.376 -3.668 -13.394 1.00 87.25 107 SER A N 1
ATOM 845 C CA . SER A 1 107 ? 6.709 -3.262 -12.954 1.00 87.25 107 SER A CA 1
ATOM 846 C C . SER A 1 107 ? 7.688 -3.334 -14.124 1.00 87.25 107 SER A C 1
ATOM 848 O O . SER A 1 107 ? 7.676 -4.342 -14.835 1.00 87.25 107 SER A O 1
ATOM 850 N N . PRO A 1 108 ? 8.601 -2.354 -14.281 1.00 88.00 108 PRO A N 1
ATOM 851 C CA . PRO A 1 108 ? 9.658 -2.417 -15.289 1.00 88.00 108 PRO A CA 1
ATOM 852 C C . PRO A 1 108 ? 10.778 -3.378 -14.868 1.00 88.00 108 PRO A C 1
ATOM 854 O O . PRO A 1 108 ? 11.823 -3.455 -15.515 1.00 88.00 108 PRO A O 1
ATOM 857 N N . ARG A 1 109 ? 10.608 -4.094 -13.749 1.00 88.31 109 ARG A N 1
ATOM 858 C CA . ARG A 1 109 ? 11.589 -5.030 -13.216 1.00 88.31 109 ARG A CA 1
ATOM 859 C C . ARG A 1 109 ? 11.988 -6.073 -14.271 1.00 88.31 109 ARG A C 1
ATOM 861 O O . ARG A 1 109 ? 11.118 -6.689 -14.891 1.00 88.31 109 ARG A O 1
ATOM 868 N N . PRO A 1 110 ? 13.295 -6.333 -14.448 1.00 86.62 110 PRO A N 1
ATOM 869 C CA . PRO A 1 110 ? 13.758 -7.415 -15.306 1.00 86.62 110 PRO A CA 1
ATOM 870 C C . PRO A 1 110 ? 13.223 -8.770 -14.831 1.00 86.62 110 PRO A C 1
ATOM 872 O O . PRO A 1 110 ? 13.221 -9.056 -13.635 1.00 86.62 110 PRO A O 1
ATOM 875 N N . ILE A 1 111 ? 12.825 -9.628 -15.774 1.00 80.19 111 ILE A N 1
ATOM 876 C CA . ILE A 1 111 ? 12.242 -10.950 -15.479 1.00 80.19 111 ILE A CA 1
ATOM 877 C C . ILE A 1 111 ? 13.223 -11.830 -14.689 1.00 80.19 111 ILE A C 1
ATOM 879 O O . ILE A 1 111 ? 12.824 -12.493 -13.739 1.00 80.19 111 ILE A O 1
ATOM 883 N N . GLU A 1 112 ? 14.511 -11.794 -15.036 1.00 83.44 112 GLU A N 1
ATOM 884 C CA . GLU A 1 112 ? 15.547 -12.580 -14.351 1.00 83.44 112 GLU A CA 1
ATOM 885 C C . GLU A 1 112 ? 16.129 -11.868 -13.117 1.00 83.44 112 GLU A C 1
ATOM 887 O O . GLU A 1 112 ? 17.149 -12.285 -12.573 1.00 83.44 112 GLU A O 1
ATOM 892 N N . GLY A 1 113 ? 15.541 -10.741 -12.695 1.00 71.50 113 GLY A N 1
ATOM 893 C CA . GLY A 1 113 ? 16.060 -9.903 -11.607 1.00 71.50 113 GLY A CA 1
ATOM 894 C C . GLY A 1 113 ? 17.398 -9.216 -11.912 1.00 71.50 113 GLY A C 1
ATOM 895 O O . GLY A 1 113 ? 17.883 -8.429 -11.103 1.00 71.50 113 GLY A O 1
ATOM 896 N N . THR A 1 114 ? 17.982 -9.476 -13.083 1.00 69.44 114 THR A N 1
ATOM 897 C CA . THR A 1 114 ? 19.215 -8.872 -13.586 1.00 69.44 114 THR A CA 1
ATOM 898 C C . THR A 1 114 ? 18.947 -8.220 -14.946 1.00 69.44 114 THR A C 1
ATOM 900 O O . THR A 1 114 ? 18.125 -8.702 -15.724 1.00 69.44 114 THR A O 1
ATOM 903 N N . GLY A 1 115 ? 19.595 -7.081 -15.216 1.00 74.38 115 GLY A N 1
ATOM 904 C CA . GLY A 1 115 ? 19.437 -6.325 -16.466 1.00 74.38 115 GLY A CA 1
ATOM 905 C C . GLY A 1 115 ? 18.792 -4.944 -16.302 1.00 74.38 115 GLY A C 1
ATOM 906 O O . GLY A 1 115 ? 18.476 -4.509 -15.195 1.00 74.38 115 GLY A O 1
ATOM 907 N N . ALA A 1 116 ? 18.644 -4.230 -17.421 1.00 79.62 116 ALA A N 1
ATOM 908 C CA . ALA A 1 116 ? 18.026 -2.907 -17.449 1.00 79.62 116 ALA A CA 1
ATOM 909 C C . ALA A 1 116 ? 16.503 -3.003 -17.237 1.00 79.62 116 ALA A C 1
ATOM 911 O O . ALA A 1 116 ? 15.896 -3.974 -17.707 1.00 79.62 116 ALA A O 1
ATOM 912 N N . PRO A 1 117 ? 15.877 -2.016 -16.566 1.00 80.88 117 PRO A N 1
ATOM 913 C CA . PRO A 1 117 ? 14.426 -1.934 -16.506 1.00 80.88 117 PRO A CA 1
ATOM 914 C C . PRO A 1 117 ? 13.825 -1.942 -17.917 1.00 80.88 117 PRO A C 1
ATOM 916 O O . PRO A 1 117 ? 14.383 -1.337 -18.835 1.00 80.88 117 PRO A O 1
ATOM 919 N N . LYS A 1 118 ? 12.709 -2.646 -18.091 1.00 78.81 118 LYS A N 1
ATOM 920 C CA . LYS A 1 118 ? 11.952 -2.639 -19.345 1.00 78.81 118 LYS A CA 1
ATOM 921 C C . LYS A 1 118 ? 11.086 -1.387 -19.430 1.00 78.81 118 LYS A C 1
ATOM 923 O O . LYS A 1 118 ? 10.724 -0.817 -18.405 1.00 78.81 118 LYS A O 1
ATOM 928 N N . ASP A 1 119 ? 10.775 -0.979 -20.653 1.00 72.81 119 ASP A N 1
ATOM 929 C CA . ASP A 1 119 ? 9.756 0.042 -20.880 1.00 72.81 119 ASP A CA 1
ATOM 930 C C . ASP A 1 119 ? 8.372 -0.532 -20.532 1.00 72.81 119 ASP A C 1
ATOM 932 O O . ASP A 1 119 ? 8.129 -1.723 -20.770 1.00 72.81 119 ASP A O 1
ATOM 936 N N . ASN A 1 120 ? 7.518 0.293 -19.926 1.00 62.03 120 ASN A N 1
ATOM 937 C CA . ASN A 1 120 ? 6.201 -0.091 -19.401 1.00 62.03 120 ASN A CA 1
ATOM 938 C C . ASN A 1 120 ? 5.064 0.465 -20.249 1.00 62.03 120 ASN A C 1
ATOM 940 O O . ASN A 1 120 ? 5.142 1.656 -20.618 1.00 62.03 120 ASN A O 1
#

Foldseek 3Di:
DDDPPPPPPPWQFAQADQSVDDDDDPDDDDGPDCFQVVVAAQDQDWDAQPVRFKIWTWGDDPPAIFIFMWGDDPRTITDRDTDPVTDPWNKHHKDADPVSPDIDIDTLQDPVNDDDRHDD

Sequence (120 aa):
MSIKFMVFATLLTSNGPYFGEEPPGLEAKLFAPGVVSTGLYEDGGLIITPDEKQVFVRVAEWPIGYYSRFFEKQGKWQGPELASFSGNYWEGRMADHPDGKRLFISSPRPIEGTGAPKDN

Secondary structure (DSSP, 8-state):
--------------SBTTTTSPPP-SS---SSBTTTB-SS---S-EEE-TTS-EEEEEEEETTEEEEEEEEESSSBEEEEEE-TT-SSS----EEE-TTSS-EEE-----TTS-SPPPP-

Radius of gyration: 15.54 Å; chains: 1; bounding box: 47×31×40 Å